Protein AF-A0A2D6M9L0-F1 (afdb_monomer_lite)

Radius of gyration: 10.81 Å; chains: 1; bounding box: 27×29×23 Å

Structure (mmCIF, N/CA/C/O backbone):
data_AF-A0A2D6M9L0-F1
#
_entry.id   AF-A0A2D6M9L0-F1
#
loop_
_atom_site.group_PDB
_atom_site.id
_atom_site.type_symbol
_atom_site.label_atom_id
_atom_site.label_alt_id
_atom_site.label_comp_id
_atom_site.label_asym_id
_atom_site.label_entity_id
_atom_site.label_seq_id
_atom_site.pdbx_PDB_ins_code
_atom_site.Cartn_x
_atom_site.Cartn_y
_atom_site.Cartn_z
_atom_site.occupancy
_atom_site.B_iso_or_equiv
_atom_site.auth_seq_id
_atom_site.auth_comp_id
_atom_site.auth_asym_id
_atom_site.auth_atom_id
_atom_site.pdbx_PDB_model_num
ATOM 1 N N . MET A 1 1 ? 18.188 6.870 -10.123 1.00 45.66 1 MET A N 1
ATOM 2 C CA . MET A 1 1 ? 16.744 7.155 -10.291 1.00 45.66 1 MET A CA 1
ATOM 3 C C . MET A 1 1 ? 15.933 6.297 -9.318 1.00 45.66 1 MET A C 1
ATOM 5 O O . MET A 1 1 ? 15.954 5.085 -9.502 1.00 45.66 1 MET A O 1
ATOM 9 N N . PRO A 1 2 ? 15.250 6.836 -8.289 1.00 43.12 2 PRO A N 1
ATOM 10 C CA . PRO A 1 2 ? 14.312 6.051 -7.489 1.00 43.12 2 PRO A CA 1
ATOM 11 C C . PRO A 1 2 ? 12.858 6.284 -7.927 1.00 43.12 2 PRO A C 1
ATOM 13 O O . PRO A 1 2 ? 12.448 7.392 -8.260 1.00 43.12 2 PRO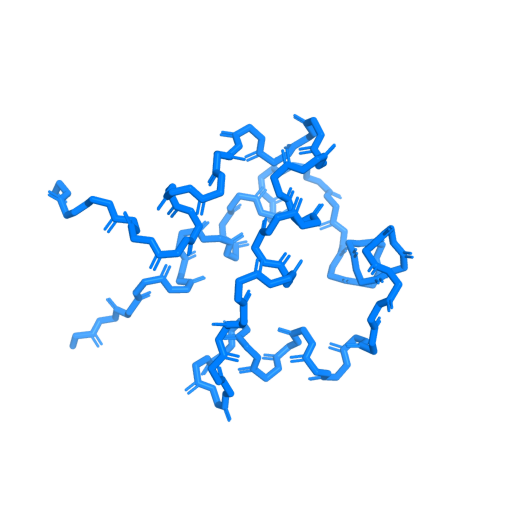 A O 1
ATOM 16 N N . CYS A 1 3 ? 12.109 5.185 -7.976 1.00 44.06 3 CYS A N 1
ATOM 17 C CA . CYS A 1 3 ? 10.885 4.994 -8.745 1.00 44.06 3 CYS A CA 1
ATOM 18 C C . CYS A 1 3 ? 9.589 5.292 -7.970 1.00 44.06 3 CYS A C 1
ATOM 20 O O . CYS A 1 3 ? 9.545 5.140 -6.754 1.00 44.06 3 CYS A O 1
ATOM 22 N N . LYS A 1 4 ? 8.525 5.566 -8.744 1.00 61.53 4 LYS A N 1
ATOM 23 C CA . LYS A 1 4 ? 7.057 5.603 -8.502 1.00 61.53 4 LYS A CA 1
ATOM 24 C C . LYS A 1 4 ? 6.491 4.928 -7.231 1.00 61.53 4 LYS A C 1
ATOM 26 O O . LYS A 1 4 ? 5.494 5.362 -6.680 1.00 61.53 4 LYS A O 1
ATOM 31 N N . ILE A 1 5 ? 7.119 3.862 -6.763 1.00 66.25 5 ILE A N 1
ATOM 32 C CA . ILE A 1 5 ? 6.706 3.014 -5.640 1.00 66.25 5 ILE A CA 1
ATOM 33 C C . ILE A 1 5 ? 7.216 3.519 -4.274 1.00 66.25 5 ILE A C 1
ATOM 35 O O . ILE A 1 5 ? 6.680 3.146 -3.227 1.00 66.25 5 ILE A O 1
ATOM 39 N N . LEU A 1 6 ? 8.235 4.385 -4.273 1.00 66.62 6 LEU A N 1
ATOM 40 C CA . LEU A 1 6 ? 8.819 4.936 -3.051 1.00 66.62 6 LEU A CA 1
ATOM 41 C C . LEU A 1 6 ? 7.815 5.798 -2.273 1.00 66.62 6 LEU A C 1
ATOM 43 O O . LEU A 1 6 ? 7.777 5.713 -1.049 1.00 66.62 6 LEU A O 1
ATOM 47 N N . GLU A 1 7 ? 6.992 6.581 -2.976 1.00 75.19 7 GLU A N 1
ATOM 48 C CA . GLU A 1 7 ? 5.954 7.429 -2.373 1.00 75.19 7 GLU A CA 1
ATOM 49 C C . GLU A 1 7 ? 4.852 6.582 -1.731 1.00 75.19 7 GLU A C 1
ATOM 51 O O . GLU A 1 7 ? 4.538 6.783 -0.565 1.00 75.19 7 GLU A O 1
ATOM 56 N N . LEU A 1 8 ? 4.376 5.526 -2.401 1.00 77.88 8 LEU A N 1
ATOM 57 C CA . LEU A 1 8 ? 3.409 4.592 -1.811 1.00 77.88 8 LEU A CA 1
ATOM 58 C C . LEU A 1 8 ? 3.962 3.924 -0.541 1.00 77.88 8 LEU A C 1
ATOM 60 O O . LEU A 1 8 ? 3.264 3.787 0.462 1.00 77.88 8 LEU A O 1
ATOM 64 N N . ARG A 1 9 ? 5.241 3.528 -0.559 1.00 82.12 9 ARG A N 1
ATOM 65 C CA . ARG A 1 9 ? 5.910 2.958 0.616 1.00 82.12 9 ARG A CA 1
ATOM 66 C C . ARG A 1 9 ? 6.003 3.971 1.762 1.00 82.12 9 ARG A C 1
ATOM 68 O O . ARG A 1 9 ? 5.839 3.574 2.916 1.00 82.12 9 ARG A O 1
ATOM 75 N N . LYS A 1 10 ? 6.260 5.247 1.460 1.00 81.88 10 LYS A N 1
ATOM 76 C CA . LYS A 1 10 ? 6.244 6.329 2.452 1.00 81.88 10 LYS A CA 1
ATOM 77 C C . LYS A 1 10 ? 4.837 6.567 2.988 1.00 81.88 10 LYS A C 1
ATOM 79 O O . LYS A 1 10 ? 4.704 6.605 4.201 1.00 81.88 10 LYS A O 1
ATOM 84 N N . SER A 1 11 ? 3.804 6.633 2.148 1.00 80.81 11 SER A N 1
ATOM 85 C CA . SER A 1 11 ? 2.413 6.798 2.597 1.00 80.81 11 SER A CA 1
ATOM 86 C C . SER A 1 11 ? 1.987 5.669 3.530 1.00 80.81 11 SER A C 1
ATOM 88 O O . SER A 1 11 ? 1.441 5.931 4.596 1.00 80.81 11 SER A O 1
ATOM 90 N N . ILE A 1 12 ? 2.331 4.417 3.204 1.00 83.94 12 ILE A N 1
ATOM 91 C CA . ILE A 1 12 ? 2.088 3.275 4.099 1.00 83.94 12 ILE A CA 1
ATOM 92 C C . ILE A 1 12 ? 2.800 3.484 5.441 1.00 83.94 12 ILE A C 1
ATOM 94 O O . ILE A 1 12 ? 2.172 3.366 6.488 1.00 83.94 12 ILE A O 1
ATOM 98 N N . LYS A 1 13 ? 4.083 3.863 5.429 1.00 83.50 13 LYS A N 1
ATOM 99 C CA . LYS A 1 13 ? 4.848 4.099 6.662 1.00 83.50 13 LYS A CA 1
ATOM 100 C C . LYS A 1 13 ? 4.291 5.270 7.487 1.00 83.50 13 LYS A C 1
ATOM 102 O O . LYS A 1 13 ? 4.190 5.151 8.703 1.00 83.50 13 LYS A O 1
ATOM 107 N N . ASN A 1 14 ? 3.914 6.367 6.835 1.00 82.75 14 ASN A N 1
ATOM 108 C CA . ASN A 1 14 ? 3.376 7.575 7.463 1.00 82.75 14 ASN A CA 1
ATOM 109 C C . ASN A 1 14 ? 1.971 7.349 8.030 1.00 82.75 14 ASN A C 1
ATOM 111 O O . ASN A 1 14 ? 1.626 7.937 9.046 1.00 82.75 14 ASN A O 1
ATOM 115 N N . SER A 1 15 ? 1.189 6.455 7.419 1.00 80.88 15 SER A N 1
ATOM 116 C CA . SER A 1 15 ? -0.129 6.055 7.923 1.00 80.88 15 SER A CA 1
ATOM 117 C C . SER A 1 15 ? -0.076 5.216 9.208 1.00 80.88 15 SER A C 1
ATOM 119 O O . SER A 1 15 ? -1.116 4.891 9.774 1.00 80.88 15 SER A O 1
ATOM 121 N N . GLY A 1 16 ? 1.121 4.807 9.648 1.00 82.81 16 GLY A N 1
ATOM 122 C CA . GLY A 1 16 ? 1.311 3.907 10.788 1.00 82.81 16 GLY A CA 1
ATOM 123 C C . GLY A 1 16 ? 0.949 2.445 10.498 1.00 82.81 16 GLY A C 1
ATOM 124 O O . GLY A 1 16 ? 1.122 1.591 11.365 1.00 82.81 16 GLY A O 1
ATOM 125 N N . LEU A 1 17 ? 0.484 2.128 9.285 1.00 84.00 17 LEU A N 1
ATOM 126 C CA . LEU A 1 17 ? 0.158 0.764 8.883 1.00 84.00 17 LEU A CA 1
ATOM 127 C C . LEU A 1 17 ? 1.418 -0.033 8.547 1.00 84.00 17 LEU A C 1
ATOM 129 O O . LEU A 1 17 ? 2.312 0.425 7.829 1.00 84.00 17 LEU A O 1
ATOM 133 N N . MET A 1 18 ? 1.455 -1.292 8.980 1.00 87.50 18 MET A N 1
ATOM 134 C CA . MET A 1 18 ? 2.456 -2.219 8.477 1.00 87.50 18 MET A CA 1
ATOM 135 C C . MET A 1 18 ? 2.024 -2.754 7.106 1.00 87.50 18 MET A C 1
ATOM 137 O O . MET A 1 18 ? 0.839 -2.915 6.811 1.00 87.50 18 MET A O 1
ATOM 141 N N . GLN A 1 19 ? 2.994 -3.129 6.270 1.00 86.81 19 GLN A N 1
ATOM 142 C CA . GLN A 1 19 ? 2.732 -3.747 4.960 1.00 86.81 19 GLN A CA 1
ATOM 143 C C . GLN A 1 19 ? 1.837 -4.994 5.071 1.00 86.81 19 GLN A C 1
ATOM 145 O O . GLN A 1 19 ? 1.040 -5.257 4.174 1.00 86.81 19 GLN A O 1
ATOM 150 N N . LYS A 1 20 ? 1.926 -5.734 6.187 1.00 89.12 20 LYS A N 1
ATOM 151 C CA . LYS A 1 20 ? 1.046 -6.874 6.487 1.00 89.12 20 LYS A CA 1
ATOM 152 C C . LYS A 1 20 ? -0.420 -6.489 6.637 1.00 89.12 20 LYS A C 1
ATOM 154 O O . LYS A 1 20 ? -1.282 -7.212 6.143 1.00 89.12 20 LYS A O 1
ATOM 159 N N . ASP A 1 21 ? -0.692 -5.342 7.242 1.00 89.44 21 ASP A N 1
ATOM 160 C CA . ASP A 1 21 ? -2.052 -4.878 7.486 1.00 89.44 21 ASP A CA 1
ATOM 161 C C . ASP A 1 21 ? -2.647 -4.380 6.173 1.00 89.44 21 ASP A C 1
ATOM 163 O O . ASP A 1 21 ? -3.735 -4.797 5.789 1.00 89.44 21 ASP A O 1
ATOM 167 N N . VAL A 1 22 ? -1.873 -3.604 5.408 1.00 88.19 22 VAL A N 1
ATOM 168 C CA . VAL A 1 22 ? -2.254 -3.155 4.060 1.00 88.19 22 VAL A CA 1
ATOM 169 C C . VAL A 1 22 ? -2.553 -4.340 3.148 1.00 88.19 22 VAL A C 1
ATOM 171 O O . VAL A 1 22 ? -3.595 -4.365 2.496 1.00 88.19 22 VAL A O 1
ATOM 174 N N . ALA A 1 23 ? -1.673 -5.344 3.125 1.00 90.44 23 ALA A N 1
ATOM 175 C CA . ALA A 1 23 ? -1.853 -6.547 2.322 1.00 90.44 23 ALA A CA 1
ATOM 176 C C . ALA A 1 23 ? -3.127 -7.313 2.712 1.00 90.44 23 ALA A C 1
ATOM 178 O O . ALA A 1 23 ? -3.872 -7.750 1.834 1.00 90.44 23 ALA A O 1
ATOM 179 N N . LYS A 1 24 ? -3.411 -7.414 4.016 1.00 90.44 24 LYS A N 1
ATOM 180 C CA . LYS A 1 24 ? -4.636 -8.030 4.536 1.00 90.44 24 LYS A CA 1
ATOM 181 C C . LYS A 1 24 ? -5.883 -7.241 4.128 1.00 90.44 24 LYS A C 1
ATOM 183 O O . LYS A 1 24 ? -6.843 -7.848 3.666 1.00 90.44 24 LYS A O 1
ATOM 188 N N . ILE A 1 25 ? -5.848 -5.909 4.217 1.00 88.44 25 ILE A N 1
ATOM 189 C CA . ILE A 1 25 ? -6.964 -5.022 3.844 1.00 88.44 25 ILE A CA 1
ATOM 190 C C . ILE A 1 25 ? -7.306 -5.151 2.354 1.00 88.44 25 ILE A C 1
ATOM 192 O O . ILE A 1 25 ? -8.476 -5.243 1.991 1.00 88.44 25 ILE A O 1
ATOM 196 N N . ILE A 1 26 ? -6.298 -5.194 1.478 1.00 88.62 26 ILE A N 1
ATOM 197 C CA . ILE A 1 26 ? -6.516 -5.324 0.026 1.00 88.62 26 ILE A CA 1
ATOM 198 C C . ILE A 1 26 ? -6.635 -6.787 -0.440 1.00 88.62 26 ILE A C 1
ATOM 200 O O . ILE A 1 26 ? -6.833 -7.050 -1.632 1.00 88.62 26 ILE A O 1
ATOM 204 N N . GLY A 1 27 ? -6.535 -7.752 0.477 1.00 89.31 27 GLY A N 1
ATOM 205 C CA . GLY A 1 27 ? -6.644 -9.179 0.179 1.00 89.31 27 GLY A CA 1
ATOM 206 C C . GLY A 1 27 ? -5.591 -9.656 -0.822 1.00 89.31 27 GLY A C 1
ATOM 207 O O . GLY A 1 27 ? -5.924 -10.309 -1.808 1.00 89.31 27 GLY A O 1
ATOM 208 N N . VAL A 1 28 ? -4.329 -9.277 -0.617 1.00 89.31 28 VAL A N 1
ATOM 209 C CA . VAL A 1 28 ? -3.187 -9.749 -1.416 1.00 89.31 28 VAL A CA 1
ATOM 210 C C . VAL A 1 28 ? -2.122 -10.342 -0.510 1.00 89.31 28 VAL A C 1
ATOM 212 O O . VAL A 1 28 ? -2.042 -10.045 0.679 1.00 89.31 28 VAL A O 1
ATOM 215 N N . ASN A 1 29 ? -1.247 -11.157 -1.086 1.00 91.56 29 ASN A N 1
ATOM 216 C CA . ASN A 1 29 ? -0.111 -11.681 -0.348 1.00 91.56 29 ASN A CA 1
ATOM 217 C C . ASN A 1 29 ? 0.877 -10.548 0.003 1.00 91.56 29 ASN A C 1
ATOM 219 O O . ASN A 1 29 ? 1.284 -9.781 -0.874 1.00 91.56 29 ASN A O 1
ATOM 223 N N . VAL A 1 30 ? 1.315 -10.490 1.265 1.00 90.69 30 VAL A N 1
ATOM 224 C CA . VAL A 1 30 ? 2.386 -9.601 1.756 1.00 90.69 30 VAL A CA 1
ATOM 225 C C . VAL A 1 30 ? 3.625 -9.641 0.875 1.00 90.69 30 VAL A C 1
ATOM 227 O O . VAL A 1 30 ? 4.198 -8.600 0.568 1.00 90.69 30 VAL A O 1
ATOM 230 N N . ILE A 1 31 ? 4.036 -10.833 0.444 1.00 90.88 31 ILE A N 1
ATOM 231 C CA . ILE A 1 31 ? 5.229 -11.015 -0.381 1.00 90.88 31 ILE A CA 1
ATOM 232 C C . ILE A 1 31 ? 5.021 -10.338 -1.735 1.00 90.88 31 ILE A C 1
ATOM 234 O O . ILE A 1 31 ? 5.931 -9.693 -2.253 1.00 90.88 31 ILE A O 1
ATOM 238 N N . HIS A 1 32 ? 3.817 -10.449 -2.300 1.00 88.38 32 HIS A N 1
ATOM 239 C CA . HIS A 1 32 ? 3.478 -9.800 -3.560 1.00 88.38 32 HIS A CA 1
ATOM 240 C C . HIS A 1 32 ? 3.457 -8.275 -3.410 1.00 88.38 32 HIS A C 1
ATOM 242 O O . HIS A 1 32 ? 4.119 -7.588 -4.185 1.00 88.38 32 HIS A O 1
ATOM 248 N N . LEU A 1 33 ? 2.807 -7.748 -2.363 1.00 89.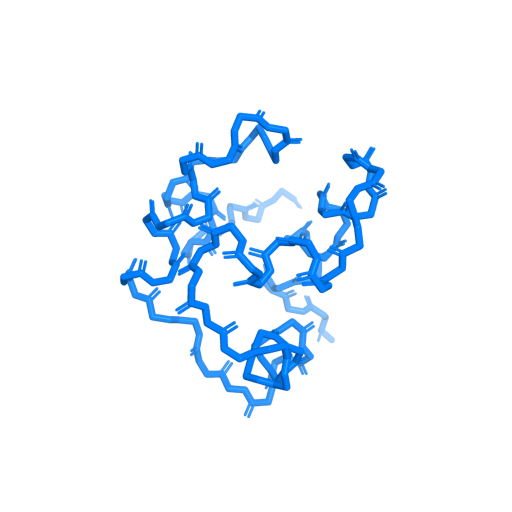06 33 LEU A N 1
ATOM 249 C CA . LEU A 1 33 ? 2.847 -6.318 -2.044 1.00 89.06 33 LEU A CA 1
ATOM 250 C C . LEU A 1 33 ? 4.287 -5.827 -1.860 1.00 89.06 33 LEU A C 1
ATOM 252 O O . LEU A 1 33 ? 4.653 -4.799 -2.412 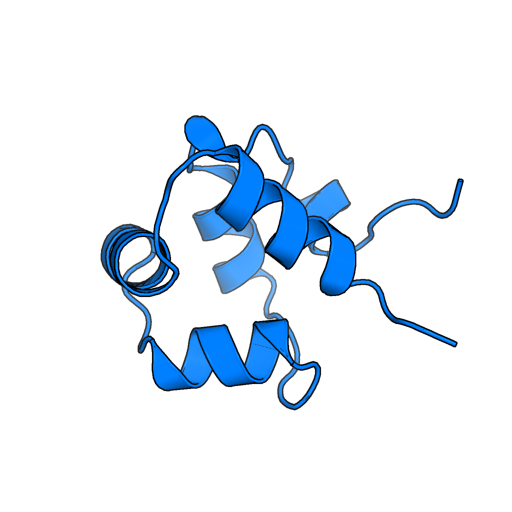1.00 89.06 33 LEU A O 1
ATOM 256 N N . ASN A 1 34 ? 5.139 -6.585 -1.173 1.00 89.38 34 ASN A N 1
ATOM 257 C CA . ASN A 1 34 ? 6.541 -6.224 -0.986 1.00 89.38 34 ASN A CA 1
ATOM 258 C C . ASN A 1 34 ? 7.349 -6.261 -2.276 1.00 89.38 34 ASN A C 1
ATOM 260 O O . ASN A 1 34 ? 8.235 -5.428 -2.455 1.00 89.38 34 ASN A O 1
ATOM 264 N N . LYS A 1 35 ? 7.066 -7.187 -3.195 1.00 89.25 35 LYS A N 1
ATOM 265 C CA . LYS A 1 35 ? 7.684 -7.167 -4.525 1.00 89.25 35 LYS A CA 1
ATOM 266 C C . LYS A 1 35 ? 7.283 -5.904 -5.280 1.00 89.25 35 LYS A C 1
ATOM 268 O O . LYS A 1 35 ? 8.164 -5.243 -5.821 1.00 89.25 35 LYS A O 1
ATOM 273 N N . VAL A 1 36 ? 6.006 -5.525 -5.238 1.00 87.00 36 VAL A N 1
ATOM 274 C CA . VAL A 1 36 ? 5.526 -4.273 -5.836 1.00 87.00 36 VAL A CA 1
ATOM 275 C C . VAL A 1 36 ? 6.204 -3.070 -5.177 1.00 87.00 36 VAL A C 1
ATOM 277 O O . VAL A 1 36 ? 6.837 -2.283 -5.865 1.00 87.00 36 VAL A O 1
ATOM 280 N N . LEU A 1 37 ? 6.216 -2.981 -3.845 1.00 85.06 37 LEU A N 1
ATOM 281 C CA . LEU A 1 37 ? 6.848 -1.884 -3.095 1.00 85.06 37 LEU A CA 1
ATOM 282 C C . LEU A 1 37 ? 8.382 -1.810 -3.218 1.00 85.06 37 LEU A C 1
ATOM 284 O O . LEU A 1 37 ? 8.985 -0.814 -2.821 1.00 85.06 37 LEU A O 1
ATOM 288 N N . ASN A 1 38 ? 9.026 -2.846 -3.752 1.00 85.38 38 ASN A N 1
ATOM 289 C CA . ASN A 1 38 ? 10.454 -2.852 -4.070 1.00 85.38 38 ASN A CA 1
ATOM 290 C C . ASN A 1 38 ? 10.717 -2.792 -5.581 1.00 85.38 38 ASN A C 1
ATOM 292 O O . ASN A 1 38 ? 11.841 -3.044 -6.008 1.00 85.38 38 ASN A O 1
ATOM 296 N N . ASN A 1 39 ? 9.698 -2.482 -6.390 1.00 81.69 39 ASN A N 1
ATOM 297 C CA . ASN A 1 39 ? 9.789 -2.401 -7.849 1.00 81.69 39 ASN A CA 1
ATOM 298 C C . ASN A 1 39 ? 10.256 -3.713 -8.519 1.00 81.69 39 ASN A C 1
ATOM 300 O O . ASN A 1 39 ? 10.795 -3.700 -9.620 1.00 81.69 39 ASN A O 1
ATOM 304 N N . LYS A 1 40 ? 10.052 -4.853 -7.843 1.00 84.00 40 LYS A N 1
ATOM 305 C CA . LYS A 1 40 ? 10.319 -6.220 -8.332 1.00 84.00 40 LYS A CA 1
ATOM 306 C C . LYS A 1 40 ? 9.091 -6.867 -8.982 1.00 84.00 40 LYS A C 1
ATOM 308 O O . LYS A 1 40 ? 9.170 -7.996 -9.454 1.00 84.00 40 LYS A O 1
ATOM 313 N N . ALA A 1 41 ? 7.946 -6.193 -8.939 1.00 85.38 41 ALA A N 1
ATOM 314 C CA . ALA A 1 41 ? 6.719 -6.578 -9.619 1.00 85.38 41 ALA A CA 1
ATOM 315 C C . ALA A 1 41 ? 5.948 -5.319 -10.021 1.00 85.38 41 ALA A C 1
ATOM 317 O O . ALA A 1 41 ? 6.013 -4.299 -9.332 1.00 85.38 41 ALA A O 1
ATOM 318 N N . SER A 1 42 ? 5.201 -5.406 -11.118 1.00 83.56 42 SER A N 1
ATOM 319 C CA . SER A 1 42 ? 4.341 -4.318 -11.571 1.00 83.56 42 SER A CA 1
ATOM 320 C C . SER A 1 42 ? 3.117 -4.187 -10.671 1.00 83.56 42 SER A C 1
ATOM 322 O O . SER A 1 42 ? 2.455 -5.174 -10.348 1.00 83.56 42 SER A O 1
ATOM 324 N N . LEU A 1 43 ? 2.794 -2.952 -10.298 1.00 84.44 43 LEU A N 1
ATOM 325 C CA . LEU A 1 43 ? 1.528 -2.632 -9.659 1.00 84.44 43 LEU A CA 1
ATOM 326 C C . LEU A 1 43 ? 0.399 -2.775 -10.690 1.00 84.44 43 LEU A C 1
ATOM 328 O O . LEU A 1 43 ? 0.426 -2.135 -11.740 1.00 84.44 43 LEU A O 1
ATOM 332 N N . THR A 1 44 ? -0.604 -3.595 -10.387 1.00 85.69 44 THR A N 1
ATOM 333 C CA . THR A 1 44 ? -1.788 -3.742 -11.243 1.00 85.69 44 THR A CA 1
ATOM 334 C C . THR A 1 44 ? -2.836 -2.678 -10.917 1.00 85.69 44 THR A C 1
ATOM 336 O O . THR A 1 44 ? -2.938 -2.230 -9.773 1.00 85.69 44 THR A O 1
ATOM 339 N N . GLN A 1 45 ? -3.675 -2.317 -11.895 1.00 85.44 45 GLN A N 1
ATOM 340 C CA . GLN A 1 45 ? -4.826 -1.424 -11.678 1.00 85.44 45 GLN A CA 1
ATOM 341 C C . GLN A 1 45 ? -5.726 -1.906 -10.540 1.00 85.44 45 GLN A C 1
ATOM 343 O O . GLN A 1 45 ? -6.081 -1.131 -9.658 1.00 85.44 45 GLN A O 1
ATOM 348 N N . ASN A 1 46 ? -6.022 -3.207 -10.486 1.00 87.44 46 ASN A N 1
ATOM 349 C CA . ASN A 1 46 ? -6.836 -3.768 -9.410 1.00 87.44 46 ASN A CA 1
ATOM 350 C C . ASN A 1 46 ? -6.198 -3.536 -8.027 1.00 87.44 46 ASN A C 1
ATOM 352 O O . ASN A 1 46 ? -6.884 -3.187 -7.070 1.00 87.44 46 ASN A O 1
ATOM 356 N N . MET A 1 47 ? -4.875 -3.678 -7.915 1.00 86.81 47 MET A N 1
ATOM 357 C CA . MET A 1 47 ? -4.162 -3.421 -6.664 1.00 86.81 47 MET A CA 1
ATOM 358 C C . MET A 1 47 ? -4.178 -1.934 -6.294 1.00 86.81 47 MET A C 1
ATOM 360 O O . MET A 1 47 ? -4.443 -1.604 -5.141 1.00 86.81 47 MET A O 1
ATOM 364 N N . ALA A 1 48 ? -3.975 -1.041 -7.266 1.00 86.50 48 ALA A N 1
ATOM 365 C CA . ALA A 1 48 ? -4.053 0.403 -7.058 1.00 86.50 48 ALA A CA 1
ATOM 366 C C . ALA A 1 48 ? -5.440 0.847 -6.575 1.00 86.50 48 ALA A C 1
ATOM 368 O O . ALA A 1 48 ? -5.553 1.576 -5.594 1.00 86.50 48 ALA A O 1
ATOM 369 N N . ARG A 1 49 ? -6.494 0.328 -7.207 1.00 87.12 49 ARG A N 1
ATOM 370 C CA . ARG A 1 49 ? -7.894 0.602 -6.868 1.00 87.12 49 ARG A CA 1
ATOM 371 C C . ARG A 1 49 ? -8.280 0.117 -5.475 1.00 87.12 49 ARG A C 1
ATOM 373 O O . ARG A 1 49 ? -9.151 0.686 -4.826 1.00 87.12 49 ARG A O 1
ATOM 380 N N . LYS A 1 50 ? -7.664 -0.967 -5.002 1.00 88.75 50 LYS A N 1
ATOM 381 C CA . LYS A 1 50 ? -7.856 -1.443 -3.627 1.00 88.75 50 LYS A CA 1
ATOM 382 C C . LYS A 1 50 ? -7.069 -0.604 -2.624 1.00 88.75 50 LYS A C 1
ATOM 384 O O . LYS A 1 50 ? -7.600 -0.288 -1.566 1.00 88.75 50 LYS A O 1
ATOM 389 N N . LEU A 1 51 ? -5.840 -0.219 -2.960 1.00 86.62 51 LEU A N 1
ATOM 390 C CA . LEU A 1 51 ? -5.020 0.661 -2.127 1.00 86.62 51 LEU A CA 1
ATOM 391 C C . LEU A 1 51 ? -5.664 2.045 -1.964 1.00 86.62 51 LEU A C 1
ATOM 393 O O . LEU A 1 51 ? -5.685 2.563 -0.854 1.00 86.62 51 LEU A O 1
ATOM 397 N N . SER A 1 52 ? -6.277 2.597 -3.014 1.00 85.38 52 SER A N 1
ATOM 398 C CA . SER A 1 52 ? -6.967 3.893 -2.944 1.00 85.38 52 SER A CA 1
ATOM 399 C C . SER A 1 52 ? -8.230 3.882 -2.081 1.00 85.38 52 SER A C 1
ATOM 401 O O . SER A 1 52 ? -8.733 4.934 -1.704 1.00 85.38 52 SER A O 1
ATOM 403 N N . LYS A 1 53 ? -8.771 2.700 -1.759 1.00 86.44 53 LYS A N 1
A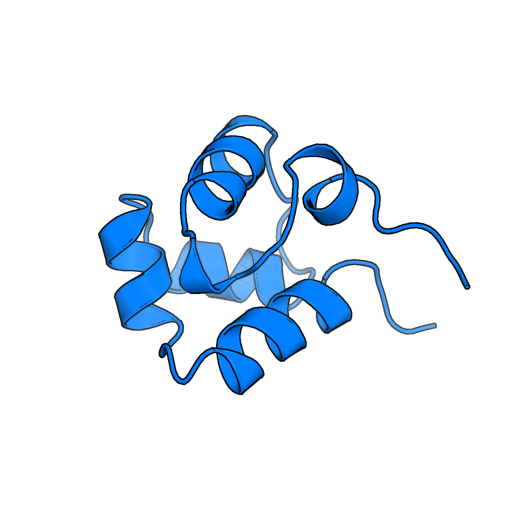TOM 404 C CA . LYS A 1 53 ? -9.894 2.560 -0.817 1.00 86.44 53 LYS A CA 1
ATOM 405 C C . LYS A 1 53 ? -9.444 2.630 0.642 1.00 86.44 53 LYS A C 1
ATOM 407 O O . LYS A 1 53 ? -10.285 2.760 1.530 1.00 86.44 53 LYS A O 1
ATOM 412 N N . ILE A 1 54 ? -8.141 2.546 0.909 1.00 84.75 54 ILE A N 1
ATOM 413 C CA . ILE A 1 54 ? -7.601 2.695 2.257 1.00 84.75 54 ILE A CA 1
ATOM 414 C C . ILE A 1 54 ? -7.556 4.186 2.583 1.00 84.75 54 ILE A C 1
ATOM 416 O O . ILE A 1 54 ? -6.627 4.885 2.187 1.00 84.75 54 ILE A O 1
ATOM 420 N N . LYS A 1 55 ? -8.540 4.658 3.357 1.00 76.25 55 LYS A N 1
ATOM 421 C CA . LYS A 1 55 ? -8.626 6.062 3.802 1.00 76.25 55 LYS A CA 1
ATOM 422 C C . LYS A 1 55 ? -7.338 6.569 4.465 1.00 76.25 55 LYS A C 1
ATOM 424 O O . LYS A 1 55 ? -6.999 7.731 4.320 1.00 76.25 55 LYS A O 1
ATOM 429 N N . LEU A 1 56 ? -6.606 5.686 5.148 1.00 77.31 56 LEU A N 1
ATOM 430 C CA . LEU A 1 56 ? -5.351 6.007 5.836 1.00 77.31 56 LEU A CA 1
ATOM 431 C C . LEU A 1 56 ? -4.175 6.324 4.897 1.00 77.31 56 LEU A C 1
ATOM 433 O O . LEU A 1 56 ? -3.202 6.918 5.345 1.00 77.31 56 LEU A O 1
ATOM 437 N N . LEU A 1 57 ? -4.232 5.918 3.624 1.00 75.19 57 LEU A N 1
ATOM 438 C CA . LEU A 1 57 ? -3.161 6.197 2.661 1.00 75.19 57 LEU A CA 1
ATOM 439 C C . LEU A 1 57 ? -3.303 7.556 1.977 1.00 75.19 57 LEU A C 1
ATOM 441 O O . LEU A 1 57 ? -2.352 7.966 1.313 1.00 75.19 57 LEU A O 1
ATOM 445 N N . ASP A 1 58 ? -4.465 8.209 2.105 1.00 75.06 58 ASP A N 1
ATOM 446 C CA . ASP A 1 58 ? -4.793 9.502 1.486 1.00 75.06 58 ASP A CA 1
ATOM 447 C C . ASP A 1 58 ? -4.274 9.625 0.039 1.00 75.06 58 ASP A C 1
ATOM 449 O O . ASP A 1 58 ? -3.611 10.579 -0.357 1.00 75.06 58 ASP A O 1
ATOM 453 N N . SER A 1 59 ? -4.469 8.556 -0.740 1.00 76.31 59 SER A N 1
ATOM 454 C CA . SER A 1 59 ? -3.913 8.414 -2.085 1.00 76.31 59 SER A CA 1
ATOM 455 C C . SER A 1 59 ? -4.990 7.918 -3.038 1.00 76.31 59 SER A C 1
ATOM 457 O O . SER A 1 59 ? -5.678 6.932 -2.774 1.00 76.31 59 SER A O 1
ATOM 459 N N . THR A 1 60 ? -5.119 8.576 -4.183 1.00 79.00 60 THR A N 1
ATOM 460 C CA . THR A 1 60 ? -6.061 8.193 -5.244 1.00 79.00 60 THR A CA 1
ATOM 461 C C . THR A 1 60 ? -5.483 7.102 -6.146 1.00 79.00 60 THR A C 1
ATOM 463 O O . THR A 1 60 ? -4.270 6.958 -6.274 1.00 79.00 60 THR A O 1
ATOM 466 N N . GLU A 1 61 ? -6.341 6.345 -6.836 1.00 80.75 61 GLU A N 1
ATOM 467 C CA . GLU A 1 61 ? -5.910 5.297 -7.778 1.00 80.75 61 GLU A CA 1
ATOM 468 C C . GLU A 1 61 ? -4.932 5.846 -8.834 1.00 80.75 61 GLU A C 1
ATOM 470 O O . GLU A 1 61 ? -3.910 5.221 -9.120 1.00 80.75 61 GLU A O 1
ATOM 475 N N . GLN A 1 62 ? -5.197 7.053 -9.347 1.00 77.38 62 GLN A N 1
ATOM 476 C CA . GLN A 1 62 ? -4.309 7.750 -10.278 1.00 77.38 62 GLN A CA 1
ATOM 477 C C . GLN A 1 62 ? -2.964 8.108 -9.653 1.00 77.38 62 GLN A C 1
ATOM 479 O O . GLN A 1 62 ? -1.950 7.883 -10.296 1.00 77.38 62 GLN A O 1
ATOM 484 N N . GLN A 1 63 ? -2.917 8.612 -8.419 1.00 76.38 63 GLN A N 1
ATOM 485 C CA . GLN A 1 63 ? -1.643 8.906 -7.747 1.00 76.38 63 GLN A CA 1
ATOM 486 C C . GLN A 1 63 ? -0.832 7.638 -7.465 1.00 76.38 63 GLN A C 1
ATOM 488 O O . GLN A 1 63 ? 0.394 7.677 -7.466 1.00 76.38 63 GLN A O 1
ATOM 493 N N . ILE A 1 64 ? -1.501 6.505 -7.251 1.00 78.75 64 ILE A N 1
ATOM 494 C CA . ILE A 1 64 ? -0.844 5.223 -6.991 1.00 78.75 64 ILE A CA 1
ATOM 495 C C . ILE A 1 64 ? -0.321 4.601 -8.303 1.00 78.75 64 ILE A C 1
ATOM 497 O O . ILE A 1 64 ? 0.791 4.071 -8.329 1.00 78.75 64 ILE A O 1
ATOM 501 N N . LEU A 1 65 ? -1.080 4.680 -9.404 1.00 77.00 65 LEU A N 1
ATOM 502 C CA . LEU A 1 65 ? -0.661 4.192 -10.731 1.00 77.00 65 LEU A CA 1
ATOM 503 C C . LEU A 1 65 ? 0.331 5.128 -11.433 1.00 77.00 65 LEU A C 1
ATOM 505 O O . LEU A 1 65 ? 1.270 4.681 -12.098 1.00 77.00 65 LEU A O 1
ATOM 509 N N . TYR A 1 66 ? 0.112 6.427 -11.279 1.00 73.06 66 TYR A N 1
ATOM 510 C CA . TYR A 1 66 ? 0.795 7.521 -11.959 1.00 73.06 66 TYR A CA 1
ATOM 511 C C . TYR A 1 66 ? 1.134 8.639 -10.959 1.00 73.06 66 TYR A C 1
ATOM 513 O O . TYR A 1 66 ? 0.589 9.740 -11.051 1.00 73.06 66 TYR A O 1
ATOM 521 N N . PRO A 1 67 ? 2.039 8.396 -9.995 1.00 63.06 67 PRO A N 1
ATOM 522 C CA . PRO A 1 67 ? 2.479 9.448 -9.088 1.00 63.06 67 PRO A CA 1
ATOM 523 C C . PRO A 1 67 ? 3.132 10.568 -9.906 1.00 63.06 67 PRO A C 1
ATOM 525 O O . PRO A 1 67 ? 4.131 10.344 -10.601 1.00 63.06 67 PRO A O 1
ATOM 528 N N . LEU A 1 68 ? 2.514 11.753 -9.877 1.00 50.84 68 LEU A N 1
ATOM 529 C CA . LEU A 1 68 ? 2.983 12.941 -10.586 1.00 50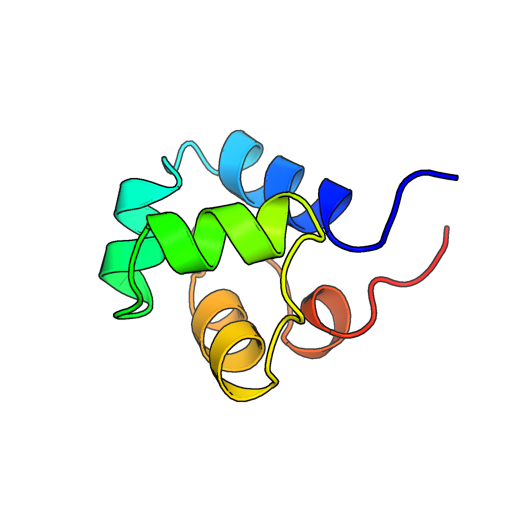.84 68 LEU A CA 1
ATOM 530 C C . LEU A 1 68 ? 4.373 13.321 -10.063 1.00 50.84 68 LEU A C 1
ATOM 532 O O . LEU A 1 68 ? 4.578 13.438 -8.856 1.00 50.84 68 LEU A O 1
ATOM 536 N N . LYS A 1 69 ? 5.327 13.508 -10.982 1.00 47.09 69 LYS A N 1
ATOM 537 C CA . LYS A 1 69 ? 6.645 14.069 -10.669 1.00 47.09 69 LYS A CA 1
ATOM 538 C C . LYS A 1 69 ? 6.442 15.522 -10.233 1.00 47.09 69 LYS A C 1
ATOM 540 O O . LYS A 1 69 ? 6.071 16.343 -11.068 1.00 47.09 69 LYS A O 1
ATOM 545 N N . LYS A 1 70 ? 6.665 15.821 -8.957 1.00 42.19 70 LYS A N 1
ATOM 546 C CA . LYS 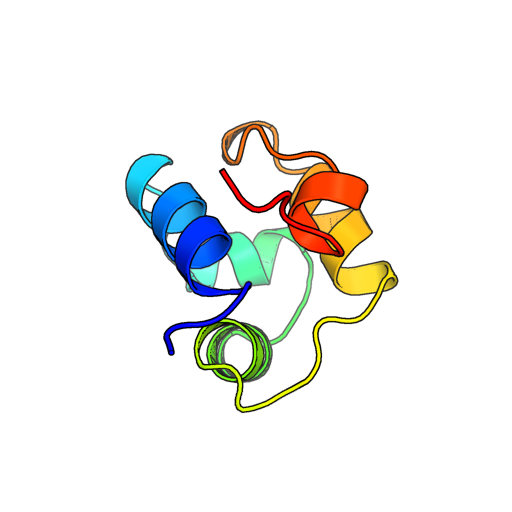A 1 70 ? 7.084 17.160 -8.540 1.00 42.19 70 LYS A CA 1
ATOM 547 C C . LYS A 1 70 ? 8.585 17.136 -8.319 1.00 42.19 70 LYS A C 1
ATOM 549 O O . LYS A 1 70 ? 9.064 16.119 -7.767 1.00 42.19 70 LYS A O 1
#

Secondary structure (DSSP, 8-state):
---THHHHHHHHHHTT--HHHHHHHTT--HHHHHHHHTTSSPPPHHHHHHHTT-GGG---HHHHHS----

Foldseek 3Di:
DDDLLQLLVVLCVVLVHDLVVLCVQLVHDSVQSVCCSVVVDPDDLSNLCSSCVPVSSVAHSCCSNPVDDD

Sequence (70 aa):
MPCKILELRKSIKNSGLMQKDVAKIIGVNVIHLNKVLNNKASLTQNMARKLSKIKLLDSTEQQILYPLKK

pLDDT: mean 79.76, std 12.35, range [42.19, 91.56]